Protein AF-0000000072409849 (afdb_homodimer)

Sequence (156 aa):
MNPKYQKVLSDIEKAEKKKSEIEGQLKELYDKKTELENLEIINTVRSMVMDKDQIMAFLSSMKGGTKPAENTEVIDNAMNPKYQKVLSDIEKAEKKKSEIEGQLKELYDKKTELENLEIINTVRSMVMDKDQIMAFLSSMKGGTKPAENTEVIDNA

Secondary structure (DSSP, 8-state):
--HHHHHHHHHHHHHHHHHHHHHHHHHHHHHHHHHHHHHHHHHHHHHHHHHHHHHHHHHHHHHTT-------------/--HHHHHHHHHHHHHHHHHHHHHHHHHHHHHHHHHHHHHHHHHHHHHHHHHHHHHHHHHHHHHTT-------------

Foldseek 3Di:
DPPVVVVVVVVVVVVVVVVVVVVVVVVVVVVVVVVVVVVVVVVVVVVVVVVVVVVVVVVVVVVVPDDPPCPVPVPPPD/DPPVVVVVVVVVVVVVVVVVVVVVVVVVVVVVVVVVVVVVVVVVVVVVVVVVVVVVVVVVVVVVPDDPPCPPPVPPPD

pLDDT: mean 86.53, std 19.84, range [29.09, 98.81]

Organism: NCBI:txid2714355

InterPro domains:
  IPR025464 Protein of unknown function DUF4315 [PF14193] (4-72)

Solvent-accessible surface area (backbone atoms only — not comparable to full-atom values): 8954 Å² total; per-residue (Å²): 129,61,66,70,54,54,50,42,54,51,50,44,52,54,44,52,51,52,42,51,52,42,52,53,52,47,51,53,40,51,51,50,47,50,51,50,52,52,50,53,51,52,54,51,51,52,49,51,53,53,49,48,50,52,53,54,53,52,53,55,58,55,56,76,69,62,76,76,78,76,76,71,75,71,80,75,82,119,129,61,64,70,56,53,50,41,52,51,49,41,52,54,44,52,51,50,41,51,51,42,52,52,51,45,51,53,40,52,52,50,47,51,51,50,53,53,50,52,50,52,53,51,52,53,50,50,53,54,48,48,51,51,53,53,52,51,52,54,59,56,58,74,69,62,74,76,80,74,76,71,74,70,78,70,87,117

Structure (mmCIF, N/CA/C/O backbone):
data_AF-0000000072409849-model_v1
#
loop_
_entity.id
_entity.type
_entity.pdbx_description
1 polymer 'DUF4315 family protein'
#
loop_
_atom_site.group_PDB
_atom_site.id
_atom_site.type_symbol
_atom_site.label_atom_id
_atom_site.label_alt_id
_atom_site.label_comp_id
_atom_site.label_asym_id
_atom_site.label_entity_id
_atom_site.label_seq_id
_atom_site.pdbx_PDB_ins_code
_atom_site.Cartn_x
_atom_site.Cartn_y
_atom_site.Cartn_z
_atom_site.occupancy
_atom_site.B_iso_or_equiv
_atom_site.auth_seq_id
_atom_site.auth_comp_id
_atom_site.auth_asym_id
_atom_site.auth_atom_id
_atom_site.pdbx_PDB_model_num
ATOM 1 N N . MET A 1 1 ? 10.211 -28.188 -7.469 1 73.75 1 MET A N 1
ATOM 2 C CA . MET A 1 1 ? 9.438 -26.969 -7.684 1 73.75 1 MET A CA 1
ATOM 3 C C . MET A 1 1 ? 10.055 -26.109 -8.789 1 73.75 1 MET A C 1
ATOM 5 O O . MET A 1 1 ? 11.273 -26.109 -8.969 1 73.75 1 MET A O 1
ATOM 9 N N . ASN A 1 2 ? 9.203 -25.609 -9.688 1 88.31 2 ASN A N 1
ATOM 10 C CA . ASN A 1 2 ? 9.641 -24.766 -10.805 1 88.31 2 ASN A CA 1
ATOM 11 C C . ASN A 1 2 ? 10.383 -23.531 -10.312 1 88.31 2 ASN A C 1
ATOM 13 O O . ASN A 1 2 ? 9.844 -22.75 -9.516 1 88.31 2 ASN A O 1
ATOM 17 N N . PRO A 1 3 ? 11.602 -23.516 -10.547 1 93.75 3 PRO A N 1
ATOM 18 C CA . PRO A 1 3 ? 12.438 -22.391 -10.094 1 93.75 3 PRO A CA 1
ATOM 19 C C . PRO A 1 3 ? 11.836 -21.031 -10.43 1 93.75 3 PRO A C 1
ATOM 21 O O . PRO A 1 3 ? 12 -20.078 -9.672 1 93.75 3 PRO A O 1
ATOM 24 N N . LYS A 1 4 ? 11.219 -20.922 -11.555 1 95.81 4 LYS A N 1
ATOM 25 C CA . LYS A 1 4 ? 10.562 -19.672 -11.93 1 95.81 4 LYS A CA 1
ATOM 26 C C . LYS A 1 4 ? 9.445 -19.328 -10.961 1 95.81 4 LYS A C 1
ATOM 28 O O . LYS A 1 4 ? 9.273 -18.156 -10.594 1 95.81 4 LYS A O 1
ATOM 33 N N . TYR A 1 5 ? 8.797 -20.312 -10.5 1 96.5 5 TYR A N 1
ATOM 34 C CA . TYR A 1 5 ? 7.711 -20.125 -9.547 1 96.5 5 TYR A CA 1
ATOM 35 C C . TYR A 1 5 ? 8.242 -19.641 -8.195 1 96.5 5 TYR A C 1
ATOM 37 O O . TYR A 1 5 ? 7.684 -18.719 -7.594 1 96.5 5 TYR A O 1
ATOM 45 N N . GLN A 1 6 ? 9.234 -20.219 -7.812 1 96.5 6 GLN A N 1
ATOM 46 C CA . GLN A 1 6 ? 9.852 -19.859 -6.539 1 96.5 6 GLN A CA 1
ATOM 47 C C . GLN A 1 6 ? 10.344 -18.406 -6.566 1 96.5 6 GLN A C 1
ATOM 49 O O . GLN A 1 6 ? 10.227 -17.688 -5.574 1 96.5 6 GLN A O 1
ATOM 54 N N . LYS A 1 7 ? 10.898 -18.016 -7.68 1 98 7 LYS A N 1
ATOM 55 C CA . LYS A 1 7 ? 11.359 -16.625 -7.828 1 98 7 LYS A CA 1
ATOM 56 C C . LYS A 1 7 ? 10.195 -15.648 -7.742 1 98 7 LYS A C 1
ATOM 58 O O . LYS A 1 7 ? 10.305 -14.609 -7.086 1 98 7 LYS A O 1
ATOM 63 N N . VAL A 1 8 ? 9.133 -15.984 -8.336 1 98.56 8 VAL A N 1
ATOM 64 C CA . VAL A 1 8 ? 7.957 -15.117 -8.32 1 98.56 8 VAL A CA 1
ATOM 65 C C . VAL A 1 8 ? 7.434 -14.977 -6.898 1 98.56 8 VAL A C 1
ATOM 67 O O . VAL A 1 8 ? 7.09 -13.875 -6.461 1 98.56 8 VAL A O 1
ATOM 70 N N . LEU A 1 9 ? 7.418 -16.094 -6.16 1 97.94 9 LEU A N 1
ATOM 71 C CA . LEU A 1 9 ? 6.977 -16.047 -4.77 1 97.94 9 LEU A CA 1
ATOM 72 C C . LEU A 1 9 ? 7.883 -15.148 -3.938 1 97.94 9 LEU A C 1
ATOM 74 O O . LEU A 1 9 ? 7.406 -14.375 -3.104 1 97.94 9 LEU A O 1
ATOM 78 N N . SER A 1 10 ? 9.133 -15.281 -4.184 1 98.25 10 SER A N 1
ATOM 79 C CA . SER A 1 10 ? 10.102 -14.445 -3.48 1 98.25 10 SER A CA 1
ATOM 80 C C . SER A 1 10 ? 9.914 -12.969 -3.822 1 98.25 10 SER A C 1
ATOM 82 O O . SER A 1 10 ? 9.984 -12.109 -2.941 1 98.25 10 SER A O 1
ATOM 84 N N . ASP A 1 11 ? 9.656 -12.734 -5.113 1 98.69 11 ASP A N 1
ATOM 85 C CA . ASP A 1 11 ? 9.453 -11.359 -5.559 1 98.69 11 ASP A CA 1
ATOM 86 C C . ASP A 1 11 ? 8.18 -10.773 -4.965 1 98.69 11 ASP A C 1
ATOM 88 O O . ASP A 1 11 ? 8.125 -9.586 -4.645 1 98.69 11 ASP A O 1
ATOM 92 N N . ILE A 1 12 ? 7.219 -11.523 -4.77 1 98.81 12 ILE A N 1
ATOM 93 C CA . ILE A 1 12 ? 5.977 -11.086 -4.137 1 98.81 12 ILE A CA 1
ATOM 94 C C . ILE A 1 12 ? 6.242 -10.703 -2.684 1 98.81 12 ILE A C 1
ATOM 96 O O . ILE A 1 12 ? 5.84 -9.633 -2.234 1 98.81 12 ILE A O 1
ATOM 100 N N . GLU A 1 13 ? 6.973 -11.547 -2.031 1 98.56 13 GLU A N 1
ATOM 101 C CA . GLU A 1 13 ? 7.309 -11.266 -0.638 1 98.56 13 GLU A CA 1
ATOM 102 C C . GLU A 1 13 ? 8.07 -9.953 -0.503 1 98.56 13 GLU A C 1
ATOM 104 O O . GLU A 1 13 ? 7.762 -9.141 0.374 1 98.56 13 GLU A O 1
ATOM 109 N N . LYS A 1 14 ? 9.07 -9.734 -1.367 1 98.56 14 LYS A N 1
ATOM 110 C CA . LYS A 1 14 ? 9.859 -8.508 -1.352 1 98.56 14 LYS A CA 1
ATOM 111 C C . LYS A 1 14 ? 8.984 -7.289 -1.62 1 98.56 14 LYS A C 1
ATOM 113 O O . LYS A 1 14 ? 9.117 -6.262 -0.953 1 98.56 14 LYS A O 1
ATOM 118 N N . ALA A 1 15 ? 8.109 -7.43 -2.541 1 98.56 15 ALA A N 1
ATOM 119 C CA . ALA A 1 15 ? 7.234 -6.316 -2.904 1 98.56 15 ALA A CA 1
ATOM 120 C C . ALA A 1 15 ? 6.254 -5.996 -1.78 1 98.56 15 ALA A C 1
ATOM 122 O O . ALA A 1 15 ? 5.969 -4.828 -1.511 1 98.56 15 ALA A O 1
ATOM 123 N N . GLU A 1 16 ? 5.742 -7.023 -1.129 1 98.62 16 GLU A N 1
ATOM 124 C CA . GLU A 1 16 ? 4.828 -6.82 -0.01 1 98.62 16 GLU A CA 1
ATOM 125 C C . GLU A 1 16 ? 5.523 -6.109 1.148 1 98.62 16 GLU A C 1
ATOM 127 O O . GLU A 1 16 ? 4.926 -5.254 1.807 1 98.62 16 GLU A O 1
ATOM 132 N N . LYS A 1 17 ? 6.73 -6.473 1.397 1 98.56 17 LYS A N 1
ATOM 133 C CA . LYS A 1 17 ? 7.504 -5.809 2.445 1 98.56 17 LYS A CA 1
ATOM 134 C C . LYS A 1 17 ? 7.738 -4.34 2.109 1 98.56 17 LYS A C 1
ATOM 136 O O . LYS A 1 17 ? 7.605 -3.471 2.975 1 98.56 17 LYS A O 1
ATOM 141 N N . LYS A 1 18 ? 8.109 -4.105 0.835 1 98.5 18 LYS A N 1
ATOM 142 C CA . LYS A 1 18 ? 8.305 -2.727 0.397 1 98.5 18 LYS A CA 1
ATOM 143 C C . LYS A 1 18 ? 7.023 -1.914 0.54 1 98.5 18 LYS A C 1
ATOM 145 O O . LYS A 1 18 ? 7.059 -0.759 0.97 1 98.5 18 LYS A O 1
ATOM 150 N N . LYS A 1 19 ? 5.977 -2.463 0.152 1 98.38 19 LYS A N 1
ATOM 151 C CA . LYS A 1 19 ? 4.676 -1.819 0.303 1 98.38 19 LYS A CA 1
ATOM 152 C C . LYS A 1 19 ? 4.406 -1.455 1.761 1 98.38 19 LYS A C 1
ATOM 154 O O . LYS A 1 19 ? 3.998 -0.332 2.061 1 98.38 19 LYS A O 1
ATOM 159 N N . SER A 1 20 ? 4.648 -2.404 2.652 1 98.44 20 SER A N 1
ATOM 160 C CA . SER A 1 20 ? 4.422 -2.189 4.078 1 98.44 20 SER A CA 1
ATOM 161 C 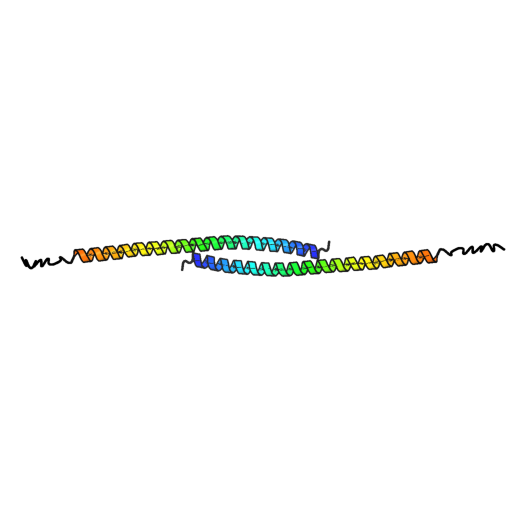C . SER A 1 20 ? 5.301 -1.062 4.613 1 98.44 20 SER A C 1
ATOM 163 O O . SER A 1 20 ? 4.848 -0.245 5.418 1 98.44 20 SER A O 1
ATOM 165 N N . GLU A 1 21 ? 6.5 -1.029 4.172 1 98.31 21 GLU A N 1
ATOM 166 C CA . GLU A 1 21 ? 7.426 0.021 4.586 1 98.31 21 GLU A CA 1
ATOM 167 C C . GLU A 1 21 ? 6.941 1.395 4.129 1 98.31 21 GLU A C 1
ATOM 169 O O . GLU A 1 21 ? 6.984 2.359 4.898 1 98.31 21 GLU A O 1
ATOM 174 N N . ILE A 1 22 ? 6.426 1.421 2.926 1 98.44 22 ILE A N 1
ATOM 175 C CA . ILE A 1 22 ? 5.945 2.682 2.367 1 98.44 22 ILE A CA 1
ATOM 176 C C . ILE A 1 22 ? 4.68 3.119 3.102 1 98.44 22 ILE A C 1
ATOM 178 O O . ILE A 1 22 ? 4.5 4.305 3.381 1 98.44 22 ILE A O 1
ATOM 182 N N . GLU A 1 23 ? 3.834 2.178 3.453 1 98 23 GLU A N 1
ATOM 183 C CA . GLU A 1 23 ? 2.633 2.467 4.23 1 98 23 GLU A CA 1
ATOM 184 C C . GLU A 1 23 ? 2.986 3.045 5.598 1 98 23 GLU A C 1
ATOM 186 O O . GLU A 1 23 ? 2.326 3.973 6.074 1 98 23 GLU A O 1
ATOM 191 N N . GLY A 1 24 ? 4.031 2.537 6.234 1 98.5 24 GLY A N 1
ATOM 192 C CA . GLY A 1 24 ? 4.512 3.1 7.484 1 98.5 24 GLY A CA 1
ATOM 193 C C . GLY A 1 24 ? 5.051 4.508 7.336 1 98.5 24 GLY A C 1
ATOM 194 O O . GLY A 1 24 ? 4.773 5.379 8.164 1 98.5 24 GLY A O 1
ATOM 195 N N . GLN A 1 25 ? 5.805 4.746 6.273 1 98.62 25 GLN A N 1
ATOM 196 C CA . GLN A 1 25 ? 6.32 6.078 5.98 1 98.62 25 GLN A CA 1
ATOM 197 C C . GLN A 1 25 ? 5.184 7.07 5.754 1 98.62 25 GLN A C 1
ATOM 199 O O . GLN A 1 25 ? 5.234 8.203 6.242 1 98.62 25 GLN A O 1
ATOM 204 N N . LEU A 1 26 ? 4.152 6.633 5.035 1 98.69 26 LEU A N 1
ATOM 205 C CA . LEU A 1 26 ? 2.994 7.473 4.754 1 98.69 26 LEU A CA 1
ATOM 206 C C . LEU A 1 26 ? 2.275 7.859 6.043 1 98.69 26 LEU A C 1
ATOM 208 O O . LEU A 1 26 ? 1.877 9.016 6.211 1 98.69 26 LEU A O 1
ATOM 212 N N . LYS A 1 27 ? 2.152 6.938 6.93 1 98.81 27 LYS A N 1
ATOM 213 C CA . LYS A 1 27 ? 1.515 7.227 8.211 1 98.81 27 LYS A CA 1
ATOM 214 C C . LYS A 1 27 ? 2.283 8.297 8.977 1 98.81 27 LYS A C 1
ATOM 216 O O . LYS A 1 27 ? 1.686 9.242 9.492 1 98.81 27 LYS A O 1
ATOM 221 N N . GLU A 1 28 ? 3.562 8.141 9.047 1 98.81 28 GLU A N 1
ATOM 222 C CA . GLU A 1 28 ? 4.406 9.117 9.742 1 98.81 28 GLU A CA 1
ATOM 223 C C . GLU A 1 28 ? 4.293 10.5 9.102 1 98.81 28 GLU A C 1
ATOM 225 O O . GLU A 1 28 ? 4.223 11.508 9.805 1 98.81 28 GLU A O 1
ATOM 230 N N . LEU A 1 29 ? 4.25 10.484 7.832 1 98.75 29 LEU A N 1
ATOM 231 C CA 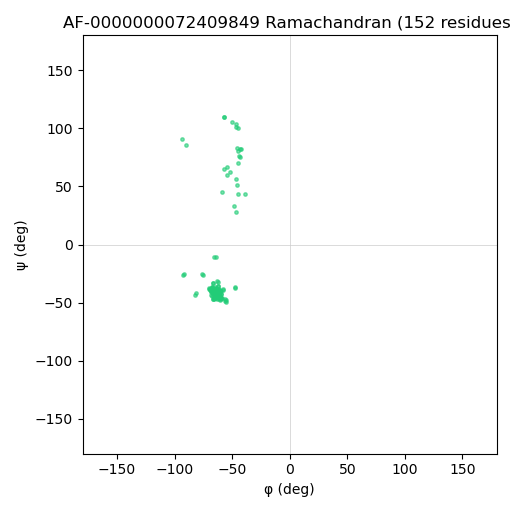. LEU A 1 29 ? 4.172 11.75 7.102 1 98.75 29 LEU A CA 1
ATOM 232 C C . LEU A 1 29 ? 2.83 12.43 7.344 1 98.75 29 LEU A C 1
ATOM 234 O O . LEU A 1 29 ? 2.775 13.648 7.527 1 98.75 29 LEU A O 1
ATOM 238 N N . TYR A 1 30 ? 1.786 11.742 7.402 1 98.75 30 TYR A N 1
ATOM 239 C CA . TYR A 1 30 ? 0.471 12.305 7.68 1 98.75 30 TYR A CA 1
ATOM 240 C C . TYR A 1 30 ? 0.399 12.844 9.102 1 98.75 30 TYR A C 1
ATOM 242 O O . TYR A 1 30 ? -0.224 13.883 9.352 1 98.75 30 TYR A O 1
ATOM 250 N N . ASP A 1 31 ? 1.039 12.117 10.039 1 98.69 31 ASP A N 1
ATOM 251 C CA . ASP A 1 31 ? 1.123 12.625 11.406 1 98.69 31 ASP A CA 1
ATOM 252 C C . ASP A 1 31 ? 1.85 13.961 11.453 1 98.69 31 ASP A C 1
ATOM 254 O O . ASP A 1 31 ? 1.389 14.898 12.109 1 98.69 31 ASP A O 1
ATOM 258 N N . LYS A 1 32 ? 2.959 14.031 10.758 1 98.56 32 LYS A N 1
ATOM 259 C CA . LYS A 1 32 ? 3.738 15.266 10.703 1 98.56 32 LYS A CA 1
ATOM 260 C C . LYS A 1 32 ? 2.941 16.391 10.039 1 98.56 32 LYS A C 1
ATOM 262 O O . LYS A 1 32 ? 2.963 17.531 10.508 1 98.56 32 LYS A O 1
ATOM 267 N N . LYS A 1 33 ? 2.246 16.047 8.992 1 98.62 33 LYS A N 1
ATOM 268 C CA . LYS A 1 33 ? 1.367 17.016 8.32 1 98.62 33 LYS A CA 1
ATOM 269 C C . LYS A 1 33 ? 0.358 17.609 9.305 1 98.62 33 LYS A C 1
ATOM 271 O O . LYS A 1 33 ? 0.197 18.828 9.367 1 98.62 33 LYS A O 1
ATOM 276 N N . THR A 1 34 ? -0.291 16.75 10.055 1 98.75 34 THR A N 1
ATOM 277 C CA . THR A 1 34 ? -1.309 17.172 11.008 1 98.75 34 THR A CA 1
ATOM 278 C C . THR A 1 34 ? -0.697 18.047 12.102 1 98.75 34 THR A C 1
ATOM 280 O O . THR A 1 34 ? -1.271 19.062 12.477 1 98.75 34 THR A O 1
ATOM 283 N N . GLU A 1 35 ? 0.427 17.656 12.57 1 98.38 35 GLU A N 1
ATOM 284 C CA . GLU A 1 35 ? 1.118 18.422 13.602 1 98.38 35 GLU A CA 1
ATOM 285 C C . GLU A 1 35 ? 1.444 19.828 13.117 1 98.38 35 GLU A C 1
ATOM 287 O O . GLU A 1 35 ? 1.221 20.797 13.828 1 98.38 35 GLU A O 1
ATOM 292 N N . LEU A 1 36 ? 1.948 19.891 11.945 1 98.19 36 LEU A N 1
ATOM 293 C CA . LEU A 1 36 ? 2.314 21.172 11.375 1 98.19 36 LEU A CA 1
ATOM 294 C C . LEU A 1 36 ? 1.078 22.031 11.133 1 98.19 36 LEU A C 1
ATOM 296 O O . LEU A 1 36 ? 1.108 23.25 11.344 1 98.19 36 LEU A O 1
ATOM 300 N N . GLU A 1 37 ? 0.008 21.406 10.68 1 98.06 37 GLU A N 1
ATOM 301 C CA . GLU A 1 37 ? -1.251 22.125 10.5 1 98.06 37 GLU A CA 1
ATOM 302 C C . GLU A 1 37 ? -1.765 22.672 11.82 1 98.06 37 GLU A C 1
ATOM 304 O O . GLU A 1 37 ? -2.178 23.844 11.891 1 98.06 37 GLU A O 1
ATOM 309 N N . ASN A 1 38 ? -1.638 21.938 12.898 1 98.06 38 ASN A N 1
ATOM 310 C CA . ASN A 1 38 ? -2.082 22.375 14.219 1 98.06 38 ASN A CA 1
ATOM 311 C C . ASN A 1 38 ? -1.214 23.516 14.75 1 98.06 38 ASN A C 1
ATOM 313 O O . ASN A 1 38 ? -1.724 24.453 15.359 1 98.06 38 ASN A O 1
ATOM 317 N N . LEU A 1 39 ? 0.017 23.391 14.469 1 97.88 39 LEU A N 1
ATOM 318 C CA . LEU A 1 39 ? 0.942 24.438 14.891 1 97.88 39 LEU A CA 1
ATOM 319 C C . LEU A 1 39 ? 0.649 25.75 14.172 1 97.88 39 LEU A C 1
ATOM 321 O O . LEU A 1 39 ? 0.698 26.828 14.773 1 97.88 39 LEU A O 1
ATOM 325 N N . GLU A 1 40 ? 0.358 25.672 12.906 1 96.44 40 GLU A N 1
ATOM 326 C CA . GLU A 1 40 ? 0.013 26.859 12.141 1 96.44 40 GLU A CA 1
ATOM 327 C C . GLU A 1 40 ? -1.26 27.516 12.672 1 96.44 40 GLU A C 1
ATOM 329 O O . GLU A 1 40 ? -1.342 28.734 12.766 1 96.44 40 GLU A O 1
ATOM 334 N N . ILE A 1 41 ? -2.186 26.688 12.984 1 98.19 41 ILE A N 1
ATOM 335 C CA . ILE A 1 41 ? -3.438 27.188 13.539 1 98.19 41 ILE A CA 1
ATOM 336 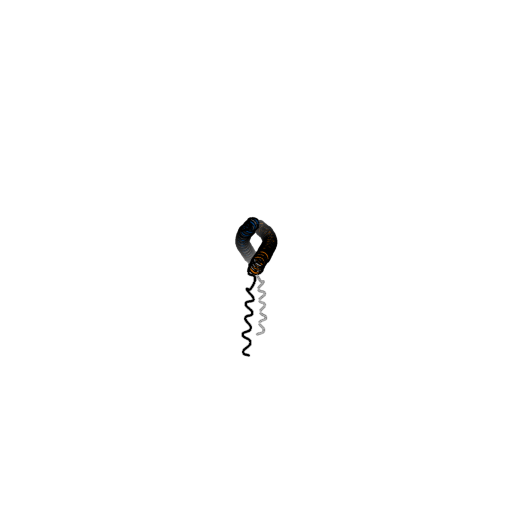C C . ILE A 1 41 ? -3.168 27.875 14.875 1 98.19 41 ILE A C 1
ATOM 338 O O . ILE A 1 41 ? -3.652 28.984 15.125 1 98.19 41 ILE A O 1
ATOM 342 N N . ILE A 1 42 ? -2.398 27.312 15.711 1 97.81 42 ILE A N 1
ATOM 343 C CA . ILE A 1 42 ? -2.072 27.844 17.016 1 97.81 42 ILE A CA 1
ATOM 344 C C . ILE A 1 42 ? -1.374 29.203 16.875 1 97.81 42 ILE A C 1
ATOM 346 O O . ILE A 1 42 ? -1.744 30.172 17.531 1 97.81 42 ILE A O 1
ATOM 350 N N . ASN A 1 43 ? -0.466 29.297 15.992 1 96.88 43 ASN A N 1
ATOM 351 C CA . ASN A 1 43 ? 0.276 30.531 15.758 1 96.88 43 ASN A CA 1
ATOM 352 C C . ASN A 1 43 ? -0.625 31.625 15.211 1 96.88 43 ASN A C 1
ATOM 354 O O . ASN A 1 43 ? -0.493 32.781 15.594 1 96.88 43 ASN A O 1
ATOM 358 N N . THR A 1 44 ? -1.539 31.188 14.344 1 96.69 44 THR A N 1
ATOM 359 C CA . THR A 1 44 ? -2.477 32.156 13.766 1 96.69 44 THR A CA 1
ATOM 360 C C . THR A 1 44 ? -3.398 32.719 14.836 1 96.69 44 THR A C 1
ATOM 362 O O . THR A 1 44 ? -3.574 33.938 14.93 1 96.69 44 THR A O 1
ATOM 365 N N . VAL A 1 45 ? -3.873 31.844 15.602 1 97.81 45 VAL A N 1
ATOM 366 C CA . VAL A 1 45 ? -4.781 32.25 16.656 1 97.81 45 VAL A CA 1
ATOM 367 C C . VAL A 1 45 ? -4.043 33.156 17.656 1 97.81 45 VAL A C 1
ATOM 369 O O . VAL A 1 45 ? -4.559 34.188 18.062 1 97.81 45 VAL A O 1
ATOM 372 N N . ARG A 1 46 ? -2.906 32.844 18.047 1 97.69 46 ARG A N 1
ATOM 373 C CA . ARG A 1 46 ? -2.094 33.656 18.953 1 97.69 46 ARG A CA 1
ATOM 374 C C . ARG A 1 46 ? -1.848 35.062 18.391 1 97.69 46 ARG A C 1
ATOM 376 O O . ARG A 1 46 ? -1.938 36.031 19.109 1 97.69 46 ARG A O 1
ATOM 383 N N . SER A 1 47 ? -1.635 35.094 17.141 1 96.5 47 SER A N 1
ATOM 384 C CA . SER A 1 47 ? -1.403 36.375 16.469 1 96.5 47 SER A CA 1
ATOM 385 C C . SER A 1 47 ? -2.664 37.25 16.469 1 96.5 47 SER A C 1
ATOM 387 O O . SER A 1 47 ? -2.594 38.438 16.656 1 96.5 47 SER A O 1
ATOM 389 N N . MET A 1 48 ? -3.723 36.625 16.328 1 95.56 48 MET A N 1
ATOM 390 C CA . MET A 1 48 ? -5 37.344 16.312 1 95.56 48 MET A CA 1
ATOM 391 C C . MET A 1 48 ? -5.316 37.906 17.703 1 95.56 48 MET A C 1
ATOM 393 O O . MET A 1 48 ? -5.797 39.031 17.812 1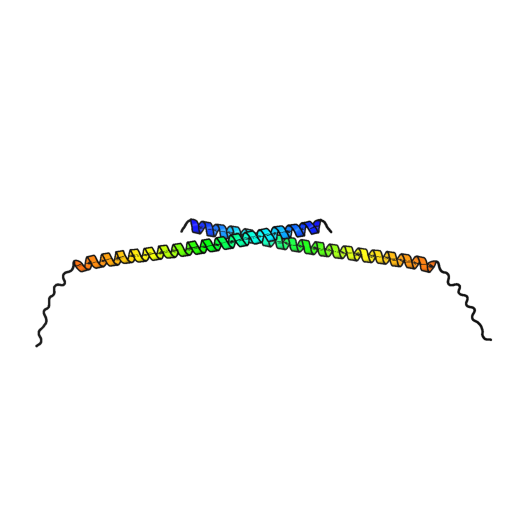 95.56 48 MET A O 1
ATOM 397 N N . VAL A 1 49 ? -5.027 37.156 18.656 1 95.75 49 VAL A N 1
ATOM 398 C CA . VAL A 1 49 ? -5.258 37.594 20.031 1 95.75 49 VAL A CA 1
ATOM 399 C C . VAL A 1 49 ? -4.336 38.781 20.375 1 95.75 49 VAL A C 1
ATOM 401 O O . VAL A 1 49 ? -4.77 39.75 20.969 1 95.75 49 VAL A O 1
ATOM 404 N N . MET A 1 50 ? -3.119 38.719 19.969 1 94.06 50 MET A N 1
ATOM 405 C CA . MET A 1 50 ? -2.176 39.812 20.203 1 94.06 50 MET A CA 1
ATOM 406 C C . MET A 1 50 ? -2.629 41.094 19.484 1 94.06 50 MET A C 1
ATOM 408 O O . MET A 1 50 ? -2.537 42.188 20.047 1 94.06 50 MET A O 1
ATOM 412 N N . ASP A 1 51 ? -3.107 40.844 18.297 1 94.06 51 ASP A N 1
ATOM 413 C CA . ASP A 1 51 ? -3.594 41.969 17.516 1 94.06 51 ASP A CA 1
ATOM 414 C C . ASP A 1 51 ? -4.82 42.625 18.172 1 94.06 51 ASP A C 1
ATOM 416 O O . ASP A 1 51 ? -4.953 43.844 18.203 1 94.06 51 ASP A O 1
ATOM 420 N N . LYS A 1 52 ? -5.617 41.844 18.641 1 95.12 52 LYS A N 1
ATOM 421 C CA . LYS A 1 52 ? -6.797 42.312 19.359 1 95.12 52 LYS A CA 1
ATOM 422 C C . LYS A 1 52 ? -6.398 43.156 20.562 1 95.12 52 LYS A C 1
ATOM 424 O O . LYS A 1 52 ? -6.973 44.219 20.812 1 95.12 52 LYS A O 1
ATOM 429 N N . ASP A 1 53 ? -5.477 42.75 21.234 1 90.19 53 ASP A N 1
ATOM 430 C CA . ASP A 1 53 ? -4.984 43.469 22.406 1 90.19 53 ASP A CA 1
ATOM 431 C C . ASP A 1 53 ? -4.441 44.844 22.016 1 90.19 53 ASP A C 1
ATOM 433 O O . ASP A 1 53 ? -4.645 45.812 22.75 1 90.19 53 ASP A O 1
ATOM 437 N N . GLN A 1 54 ? -3.766 44.812 20.844 1 92 54 GLN A N 1
ATOM 438 C CA . GLN A 1 54 ? -3.23 46.094 20.328 1 92 54 GLN A CA 1
ATOM 439 C C . GLN A 1 54 ? -4.352 47.031 19.938 1 92 54 GLN A C 1
ATOM 441 O O . GLN A 1 54 ? -4.273 48.25 20.219 1 92 54 GLN A O 1
ATOM 446 N N . ILE A 1 55 ? -5.391 46.531 19.359 1 92.12 55 ILE A N 1
ATOM 447 C CA . ILE A 1 55 ? -6.551 47.344 18.969 1 92.12 55 ILE A CA 1
ATOM 448 C C . ILE A 1 55 ? -7.25 47.875 20.219 1 92.12 55 ILE A C 1
ATOM 450 O O . ILE A 1 55 ? -7.555 49.062 20.312 1 92.12 55 ILE A O 1
ATOM 454 N N . MET A 1 56 ? -7.434 47.094 21.25 1 92.94 56 MET A N 1
ATOM 455 C CA . MET A 1 56 ? -8.078 47.469 22.5 1 92.94 56 MET A CA 1
ATOM 456 C C . MET A 1 56 ? -7.246 48.531 23.234 1 92.94 56 MET A C 1
ATOM 458 O O . MET A 1 56 ? -7.797 49.469 23.797 1 92.94 56 MET A O 1
ATOM 462 N N . ALA A 1 57 ? -5.922 48.375 23.172 1 88.38 57 ALA A N 1
ATOM 463 C CA . ALA A 1 57 ? -5.023 49.344 23.812 1 88.38 57 ALA A CA 1
ATOM 464 C C . ALA A 1 57 ? -5.086 50.688 23.125 1 88.38 57 ALA A C 1
ATOM 466 O O . ALA A 1 57 ? -5.105 51.75 23.781 1 88.38 57 ALA A O 1
ATOM 467 N N . PHE A 1 58 ? -5.207 50.625 21.812 1 91.62 58 PHE A N 1
ATOM 468 C CA . PHE A 1 58 ? -5.309 51.844 21.016 1 91.62 58 PHE A CA 1
ATOM 469 C C . PHE A 1 58 ? -6.609 52.562 21.312 1 91.62 58 PHE A C 1
ATOM 471 O O . PHE A 1 58 ? -6.605 53.781 21.578 1 91.62 58 PHE A O 1
ATOM 478 N N . LEU A 1 59 ? -7.688 52 21.359 1 90.12 59 LEU A N 1
ATOM 479 C CA . LEU A 1 59 ? -8.992 52.594 21.641 1 90.12 59 LEU A CA 1
ATOM 480 C C . LEU A 1 59 ? -9.039 53.156 23.062 1 90.12 59 LEU A C 1
ATOM 482 O O . LEU A 1 59 ? -9.586 54.25 23.281 1 90.12 59 LEU A O 1
ATOM 486 N N . SER A 1 60 ? -8.484 52.469 24.016 1 91.69 60 SER A N 1
ATOM 487 C CA . SER A 1 60 ? -8.43 52.938 25.391 1 91.69 60 SER A CA 1
ATOM 488 C C . SER A 1 60 ? -7.617 54.25 25.5 1 91.69 60 SER A C 1
ATOM 490 O O . SER A 1 60 ? -7.973 55.125 26.266 1 91.69 60 SER A O 1
ATOM 492 N N . SER A 1 61 ? -6.652 54.406 24.688 1 90.12 61 SER A N 1
ATOM 493 C CA . SER A 1 61 ? -5.809 55.594 24.688 1 90.12 61 SER A CA 1
ATOM 494 C C . SER A 1 61 ? -6.52 56.781 24.047 1 90.12 61 SER A C 1
ATOM 496 O O . SER A 1 61 ? -6.305 57.938 24.453 1 90.12 61 SER A O 1
ATOM 498 N N . MET A 1 62 ? -7.441 56.594 23.203 1 85 62 MET A N 1
ATOM 499 C CA . MET A 1 62 ? -8.203 57.656 22.531 1 85 62 MET A CA 1
ATOM 500 C C . MET A 1 62 ? -9.344 58.156 23.422 1 85 62 MET A C 1
ATOM 502 O O . MET A 1 62 ? -9.625 59.344 23.469 1 85 62 MET A O 1
ATOM 506 N N . LYS A 1 63 ? -10.062 57.312 24.062 1 82.44 63 LYS A N 1
ATOM 507 C CA . LYS A 1 63 ? -11.148 57.688 24.969 1 82.44 63 LYS A CA 1
ATOM 508 C C . LYS A 1 63 ? -10.625 58.469 26.156 1 82.44 63 LYS A C 1
ATOM 510 O O . LYS A 1 63 ? -11.32 59.375 26.656 1 82.44 63 LYS A O 1
ATOM 515 N N . GLY A 1 64 ? -9.523 58.188 26.688 1 68.88 64 GLY A N 1
ATOM 516 C CA . GLY A 1 64 ? -8.922 58.938 27.766 1 68.88 64 GLY A CA 1
ATOM 517 C C . GLY A 1 64 ? -8.555 60.375 27.344 1 68.88 64 GLY A C 1
ATOM 518 O O . GLY A 1 64 ? -8.367 61.219 28.203 1 68.88 64 GLY A O 1
ATOM 519 N N . GLY A 1 65 ? -8.547 60.875 26.125 1 62.72 65 GLY A N 1
ATOM 520 C CA . GLY A 1 65 ? -8.289 62.219 25.656 1 62.72 65 GLY A CA 1
ATOM 521 C C . GLY A 1 65 ? -9.547 63.031 25.516 1 62.72 65 GLY A C 1
ATOM 522 O O . GLY A 1 65 ? -9.477 64.25 25.328 1 62.72 65 GLY A O 1
ATOM 523 N N . THR A 1 66 ? -10.836 62.625 25.297 1 57.53 66 THR A N 1
ATOM 524 C CA . THR A 1 66 ? -12.047 63.438 25.141 1 57.53 66 THR A CA 1
ATOM 525 C C . THR A 1 66 ? -12.758 63.594 26.484 1 57.53 66 THR A C 1
ATOM 527 O O . THR A 1 66 ? -13.203 62.625 27.078 1 57.53 66 THR A O 1
ATOM 530 N N . LYS A 1 67 ? -12.492 64.688 27.391 1 55.38 67 LYS A N 1
ATOM 531 C CA . LYS A 1 67 ? -13.312 65.188 28.484 1 55.38 67 LYS A CA 1
ATOM 532 C C . LYS A 1 67 ? -14.773 65.312 28.062 1 55.38 67 LYS A C 1
ATOM 534 O O . LYS A 1 67 ? -15.078 66.062 27.109 1 55.38 67 LYS A O 1
ATOM 539 N N . PRO A 1 68 ? -15.68 64.5 28.328 1 54.31 68 PRO A N 1
ATOM 540 C CA . PRO A 1 68 ? -17.062 64.875 28.078 1 54.31 68 PRO A CA 1
ATOM 541 C C . PRO A 1 68 ? -17.406 66.25 28.672 1 54.31 68 PRO A C 1
ATOM 543 O O . PRO A 1 68 ? -17.016 66.562 29.812 1 54.31 68 PRO A O 1
ATOM 546 N N . ALA A 1 69 ? -17.547 67.312 27.953 1 50.28 69 ALA A N 1
ATOM 547 C CA . ALA A 1 69 ? -18.234 68.5 28.453 1 50.28 69 ALA A CA 1
ATOM 548 C C . ALA A 1 69 ? -19.531 68.125 29.156 1 50.28 69 ALA A C 1
ATOM 550 O O . ALA A 1 69 ? -20.406 67.5 28.562 1 50.28 69 ALA A O 1
ATOM 551 N N . GLU A 1 70 ? -19.547 67.688 30.391 1 46.69 70 GLU A N 1
ATOM 552 C CA . GLU A 1 70 ? -20.719 67.562 31.25 1 46.69 70 GLU A CA 1
ATOM 553 C C . GLU A 1 70 ? -21.672 68.75 31.031 1 46.69 70 GLU A C 1
ATOM 555 O O . GLU A 1 70 ? -21.422 69.875 31.531 1 46.69 70 GLU A O 1
ATOM 560 N N . ASN A 1 71 ? -22 69.25 29.922 1 43.69 71 ASN A N 1
ATOM 561 C CA . ASN A 1 71 ? -23.141 70.188 29.938 1 43.69 71 ASN A CA 1
ATOM 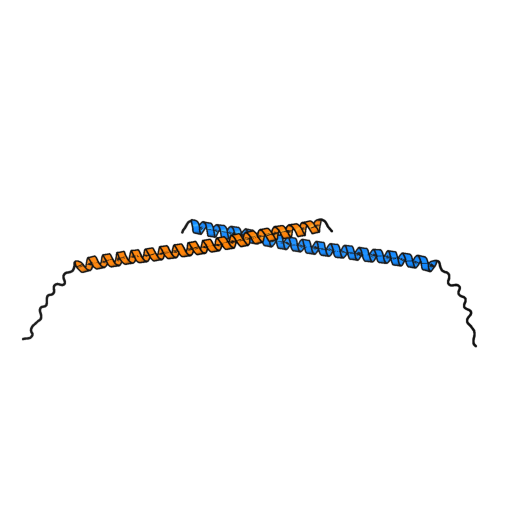562 C C . ASN A 1 71 ? -24.359 69.562 30.562 1 43.69 71 ASN A C 1
ATOM 564 O O . ASN A 1 71 ? -25.016 68.688 29.938 1 43.69 71 ASN A O 1
ATOM 568 N N . THR A 1 72 ? -24.328 69.125 31.828 1 41.81 72 THR A N 1
ATOM 569 C CA . THR A 1 72 ? -25.438 68.75 32.688 1 41.81 72 THR A CA 1
ATOM 570 C C . THR A 1 72 ? -26.547 69.75 32.656 1 41.81 72 THR A C 1
ATOM 572 O O . THR A 1 72 ? -26.5 70.75 33.375 1 41.81 72 THR A O 1
ATOM 575 N N . GLU A 1 73 ? -26.828 70.5 31.688 1 43.5 73 GLU A N 1
ATOM 576 C CA . GLU A 1 73 ? -28.047 71.312 31.891 1 43.5 73 GLU A CA 1
ATOM 577 C C . GLU A 1 73 ? -29.234 70.375 32.188 1 43.5 73 GLU A C 1
ATOM 579 O O . GLU A 1 73 ? -2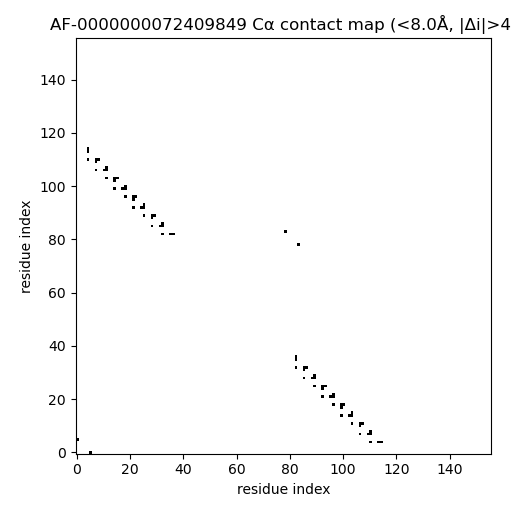9.672 69.625 31.344 1 43.5 73 GLU A O 1
ATOM 584 N N . VAL A 1 74 ? -29.172 69.688 33.281 1 42.91 74 VAL A N 1
ATOM 585 C CA . VAL A 1 74 ? -30.328 69.062 33.906 1 42.91 74 VAL A CA 1
ATOM 586 C C . VAL A 1 74 ? -31.531 70 33.875 1 42.91 74 VAL A C 1
ATOM 588 O O . VAL A 1 74 ? -31.453 71.125 34.375 1 42.91 74 VAL A O 1
ATOM 591 N N . ILE A 1 75 ? -32.281 70.125 32.844 1 41.69 75 ILE A N 1
ATOM 592 C CA . ILE A 1 75 ? -33.594 70.75 32.844 1 41.69 75 ILE A CA 1
ATOM 593 C C . ILE A 1 75 ? -34.406 70.25 34.031 1 41.69 75 ILE A C 1
ATOM 595 O O . ILE A 1 75 ? -34.656 69.062 34.156 1 41.69 75 ILE A O 1
ATOM 599 N N . ASP A 1 76 ? -34.25 70.812 35.25 1 39.97 76 ASP A N 1
ATOM 600 C CA . ASP A 1 76 ? -35.031 70.75 36.469 1 39.97 76 ASP A CA 1
ATOM 601 C C . ASP A 1 76 ? -36.531 70.938 36.188 1 39.97 76 ASP A C 1
ATOM 603 O O . ASP A 1 76 ? -36.938 72.062 35.781 1 39.97 76 ASP A O 1
ATOM 607 N N . ASN A 1 77 ? -37.156 70.25 35.312 1 40.78 77 ASN A N 1
ATOM 608 C CA . ASN A 1 77 ? -38.625 70.312 35.25 1 40.78 77 ASN A CA 1
ATOM 609 C C . ASN A 1 77 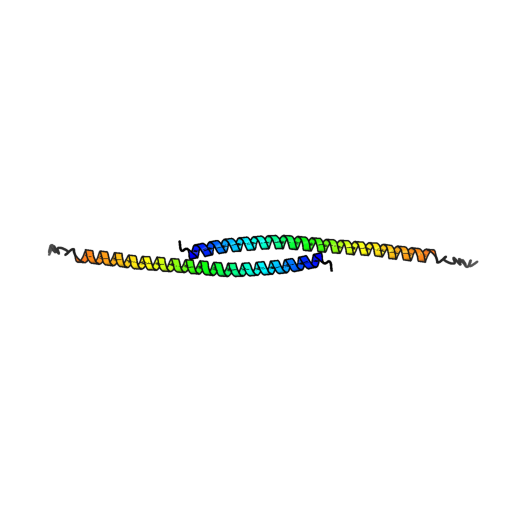? -39.219 69.875 36.594 1 40.78 77 ASN A C 1
ATOM 611 O O . ASN A 1 77 ? -40.344 69.375 36.625 1 40.78 77 ASN A O 1
ATOM 615 N N . ALA A 1 78 ? -38.656 70.375 37.719 1 30.19 78 ALA A N 1
ATOM 616 C CA . ALA A 1 78 ? -39.562 70.25 38.875 1 30.19 78 ALA A CA 1
ATOM 617 C C . ALA A 1 78 ? -40.656 71.312 38.844 1 30.19 78 ALA A C 1
ATOM 619 O O . ALA A 1 78 ? -40.438 72.438 38.312 1 30.19 78 ALA A O 1
ATOM 620 N N . MET B 1 1 ? 3.568 30.078 3.1 1 72.94 1 MET B N 1
ATOM 621 C CA . MET B 1 1 ? 3.365 28.703 3.562 1 72.94 1 MET B CA 1
ATOM 622 C C . MET B 1 1 ? 4.637 28.156 4.195 1 72.94 1 MET B C 1
ATOM 624 O O . MET B 1 1 ? 5.742 28.516 3.795 1 72.94 1 MET B O 1
ATOM 628 N N . ASN B 1 2 ? 4.473 27.5 5.34 1 87.94 2 ASN B N 1
ATOM 629 C CA . ASN B 1 2 ? 5.594 26.906 6.059 1 87.94 2 ASN B CA 1
ATOM 630 C C . ASN B 1 2 ? 6.352 25.906 5.191 1 87.94 2 ASN B C 1
ATOM 632 O O . ASN B 1 2 ? 5.762 24.953 4.672 1 87.94 2 ASN B O 1
ATOM 636 N N . PRO B 1 3 ? 7.496 26.266 4.836 1 93.5 3 PRO B N 1
ATOM 637 C CA . PRO B 1 3 ? 8.312 25.406 3.969 1 93.5 3 PRO B CA 1
ATOM 638 C C . PRO B 1 3 ? 8.359 23.953 4.441 1 93.5 3 PRO B C 1
ATOM 640 O O . PRO B 1 3 ? 8.43 23.047 3.619 1 93.5 3 PRO B O 1
ATOM 643 N N . LYS B 1 4 ? 8.391 23.75 5.703 1 95.69 4 LYS B N 1
ATOM 644 C CA . LYS B 1 4 ? 8.383 22.406 6.242 1 95.69 4 LYS B CA 1
ATOM 645 C C . LYS B 1 4 ? 7.098 21.672 5.867 1 95.69 4 LYS B C 1
ATOM 647 O O . LYS B 1 4 ? 7.133 20.484 5.543 1 95.69 4 LYS B O 1
ATOM 652 N N . TYR B 1 5 ? 6.043 22.375 5.836 1 96.38 5 TYR B N 1
ATOM 653 C CA . TYR B 1 5 ? 4.75 21.812 5.477 1 96.38 5 TYR B CA 1
ATOM 654 C C . TYR B 1 5 ? 4.719 21.406 4.004 1 96.38 5 TYR B C 1
ATOM 656 O O . TYR B 1 5 ? 4.246 20.328 3.656 1 96.38 5 TYR B O 1
ATOM 664 N N . GLN B 1 6 ? 5.207 22.219 3.25 1 96.31 6 GLN B N 1
ATOM 665 C CA . GLN B 1 6 ? 5.242 21.953 1.816 1 96.31 6 GLN B CA 1
ATOM 666 C C . GLN B 1 6 ? 6.098 20.734 1.508 1 96.31 6 GLN B C 1
ATOM 668 O O . GLN B 1 6 ? 5.754 19.938 0.63 1 96.31 6 GLN B O 1
ATOM 673 N N . LYS B 1 7 ? 7.191 20.594 2.205 1 97.88 7 LYS B N 1
ATOM 674 C CA . LYS B 1 7 ? 8.055 19.422 2.023 1 97.88 7 LYS B CA 1
ATOM 675 C C . LYS B 1 7 ? 7.328 18.141 2.408 1 97.88 7 LYS B C 1
ATOM 677 O O . LYS B 1 7 ? 7.422 17.125 1.704 1 97.88 7 LYS B O 1
ATOM 682 N N . VAL B 1 8 ? 6.609 18.188 3.457 1 98.5 8 VAL B N 1
ATOM 683 C CA . VAL B 1 8 ? 5.875 17.016 3.924 1 98.5 8 VAL B CA 1
ATOM 684 C C . VAL B 1 8 ? 4.82 16.625 2.889 1 98.5 8 VAL B C 1
ATOM 686 O O . VAL B 1 8 ? 4.66 15.445 2.5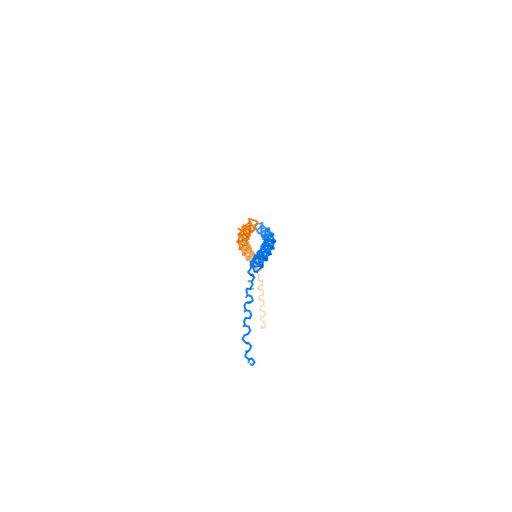8 1 98.5 8 VAL B O 1
ATOM 689 N N . LEU B 1 9 ? 4.141 17.625 2.316 1 97.88 9 LEU B N 1
ATOM 690 C CA . LEU B 1 9 ? 3.146 17.344 1.285 1 97.88 9 LEU B CA 1
ATOM 691 C C . LEU B 1 9 ? 3.789 16.703 0.066 1 97.88 9 LEU B C 1
ATOM 693 O O . LEU B 1 9 ? 3.232 15.758 -0.506 1 97.88 9 LEU B O 1
ATOM 697 N N . SER B 1 10 ? 4.906 17.219 -0.28 1 98.19 10 SER B N 1
ATOM 698 C CA . SER B 1 10 ? 5.641 16.656 -1.408 1 98.19 10 SER B CA 1
ATOM 699 C C . SER B 1 10 ? 6.07 15.219 -1.126 1 98.19 10 SER B C 1
ATOM 701 O O . SER B 1 10 ? 5.977 14.352 -2 1 98.19 10 SER B O 1
ATOM 703 N N . ASP B 1 11 ? 6.523 15.008 0.116 1 98.69 11 ASP B N 1
ATOM 704 C CA . ASP B 1 11 ? 6.969 13.672 0.498 1 98.69 11 ASP B CA 1
ATOM 705 C C . ASP B 1 11 ? 5.797 12.695 0.521 1 98.69 11 ASP B C 1
ATOM 707 O O . ASP B 1 11 ? 5.953 11.523 0.173 1 98.69 11 ASP B O 1
ATOM 711 N N . ILE B 1 12 ? 4.688 13.109 0.843 1 98.81 12 ILE B N 1
ATOM 712 C CA . ILE B 1 12 ? 3.486 12.289 0.823 1 98.81 12 ILE B CA 1
ATOM 713 C C . ILE B 1 12 ? 3.156 11.891 -0.615 1 98.81 12 ILE B C 1
ATOM 715 O O . ILE B 1 12 ? 2.928 10.719 -0.905 1 98.81 12 ILE B O 1
ATOM 719 N N . GLU B 1 13 ? 3.209 12.859 -1.468 1 98.56 13 GLU B N 1
ATOM 720 C CA . GLU B 1 13 ? 2.932 12.594 -2.875 1 98.56 13 GLU B CA 1
ATOM 721 C C . GLU B 1 13 ? 3.896 11.555 -3.439 1 98.56 13 GLU B C 1
ATOM 723 O O . GLU B 1 13 ? 3.479 10.625 -4.133 1 98.56 13 GLU B O 1
ATOM 728 N N . LYS B 1 14 ? 5.199 11.711 -3.141 1 98.56 14 LYS B N 1
ATOM 729 C CA . LYS B 1 14 ? 6.215 10.766 -3.607 1 98.56 14 LYS B CA 1
ATOM 730 C C . LYS B 1 14 ? 5.965 9.367 -3.057 1 98.56 14 LYS B C 1
ATOM 732 O O . LYS B 1 14 ? 6.074 8.383 -3.785 1 98.56 14 LYS B O 1
ATOM 737 N N . ALA B 1 15 ? 5.617 9.312 -1.833 1 98.56 15 ALA B N 1
ATOM 738 C CA . ALA B 1 15 ? 5.379 8.023 -1.189 1 98.56 15 ALA B CA 1
ATOM 739 C C . ALA B 1 15 ? 4.137 7.344 -1.758 1 98.56 15 ALA B C 1
ATOM 741 O O . ALA B 1 15 ? 4.117 6.125 -1.95 1 98.56 15 ALA B O 1
ATOM 742 N N . GLU B 1 16 ? 3.096 8.117 -2.016 1 98.62 16 GLU B N 1
ATOM 743 C CA . GLU B 1 16 ? 1.874 7.57 -2.6 1 98.62 16 GLU B CA 1
ATOM 744 C C . GLU B 1 16 ? 2.133 7.016 -3.998 1 98.62 16 GLU B C 1
ATOM 746 O O . GLU B 1 16 ? 1.581 5.977 -4.371 1 98.62 16 GLU B O 1
ATOM 751 N N . LYS B 1 17 ? 2.93 7.703 -4.758 1 98.56 17 LYS B N 1
ATOM 752 C CA . LYS B 1 17 ? 3.291 7.223 -6.086 1 98.56 17 LYS B CA 1
ATOM 753 C C . LYS B 1 17 ? 4.074 5.914 -6.004 1 98.56 17 LYS B C 1
ATOM 755 O O . LYS B 1 17 ? 3.818 4.984 -6.773 1 98.56 17 LYS B O 1
ATOM 760 N N . LYS B 1 18 ? 5.031 5.891 -5.066 1 98.5 18 LYS B N 1
ATOM 761 C CA . LYS B 1 18 ? 5.805 4.668 -4.871 1 98.5 18 LYS B CA 1
ATOM 762 C C . LYS B 1 18 ? 4.898 3.504 -4.469 1 98.5 18 LYS B C 1
ATOM 764 O O . LYS B 1 18 ? 5.066 2.385 -4.957 1 98.5 18 LYS B O 1
ATOM 769 N N . LYS B 1 19 ? 4.051 3.746 -3.596 1 98.38 19 LYS B N 1
ATOM 770 C CA . LYS B 1 19 ? 3.078 2.738 -3.18 1 98.38 19 LYS B CA 1
ATOM 771 C C . LYS B 1 19 ? 2.291 2.207 -4.375 1 98.38 19 LYS B C 1
ATOM 773 O O . LYS B 1 19 ? 2.141 0.995 -4.535 1 98.38 19 LYS B O 1
ATOM 778 N N . SER B 1 20 ? 1.803 3.125 -5.195 1 98.44 20 SER B N 1
ATOM 779 C CA . SER B 1 20 ? 1.021 2.752 -6.371 1 98.44 20 SER B CA 1
ATOM 780 C C . SER B 1 20 ? 1.839 1.897 -7.332 1 98.44 20 SER B C 1
ATOM 782 O O . SER B 1 20 ? 1.329 0.928 -7.898 1 98.44 20 SER B O 1
ATOM 784 N N . GLU B 1 21 ? 3.062 2.25 -7.512 1 98.31 21 GLU B N 1
ATOM 785 C CA . GLU B 1 21 ? 3.953 1.487 -8.383 1 98.31 21 GLU B CA 1
ATOM 786 C C . GLU B 1 21 ? 4.16 0.069 -7.859 1 98.31 21 GLU B C 1
ATOM 788 O O . GLU B 1 21 ? 4.121 -0.894 -8.625 1 98.31 21 GLU B O 1
ATOM 793 N N . ILE B 1 22 ? 4.289 -0.018 -6.559 1 98.44 22 ILE B N 1
ATOM 794 C CA . ILE B 1 22 ? 4.512 -1.32 -5.938 1 98.44 22 ILE B CA 1
ATOM 795 C C . ILE B 1 22 ? 3.242 -2.164 -6.039 1 98.44 22 ILE B C 1
ATOM 797 O O . ILE B 1 22 ? 3.309 -3.369 -6.293 1 98.44 22 ILE B O 1
ATOM 801 N N . GLU B 1 23 ? 2.1 -1.547 -5.887 1 98 23 GLU B N 1
ATOM 802 C CA . GLU B 1 23 ? 0.82 -2.23 -6.043 1 98 23 GLU B CA 1
ATOM 803 C C . GLU B 1 23 ? 0.659 -2.779 -7.457 1 98 23 GLU B C 1
ATOM 805 O O . GLU B 1 23 ? 0.162 -3.891 -7.645 1 98 23 GLU B O 1
ATOM 810 N N . GLY B 1 24 ? 1.084 -2.027 -8.461 1 98.56 24 GLY B N 1
ATOM 811 C CA . GLY B 1 24 ? 1.077 -2.512 -9.836 1 98.56 24 GLY B CA 1
ATOM 812 C C . GLY B 1 24 ? 2.014 -3.684 -10.055 1 98.56 24 GLY B C 1
ATOM 813 O O . GLY B 1 24 ? 1.656 -4.652 -10.734 1 98.56 24 GLY B O 1
ATOM 814 N N . GLN B 1 25 ? 3.197 -3.613 -9.477 1 98.62 25 GLN B N 1
ATOM 815 C CA . GLN B 1 25 ? 4.156 -4.711 -9.562 1 98.62 25 GLN B CA 1
ATOM 816 C C . GLN B 1 25 ? 3.6 -5.977 -8.914 1 98.62 25 GLN B C 1
ATOM 818 O O . GLN B 1 25 ? 3.756 -7.074 -9.453 1 98.62 25 GLN B O 1
ATOM 823 N N . LEU B 1 26 ? 2.945 -5.805 -7.77 1 98.69 26 LEU B N 1
ATOM 824 C CA . LEU B 1 26 ? 2.355 -6.93 -7.051 1 98.69 26 LEU B CA 1
ATOM 825 C C . LEU B 1 26 ? 1.277 -7.605 -7.891 1 98.69 26 LEU B C 1
ATOM 827 O O . LEU B 1 26 ? 1.206 -8.836 -7.945 1 98.69 26 LEU B O 1
ATOM 831 N N . LYS B 1 27 ? 0.485 -6.82 -8.539 1 98.81 27 LYS B N 1
ATOM 832 C CA . LYS B 1 27 ? -0.55 -7.375 -9.406 1 98.81 27 LYS B CA 1
ATOM 833 C C . LYS B 1 27 ? 0.061 -8.227 -10.516 1 98.81 27 LYS B C 1
ATOM 835 O O . LYS B 1 27 ? -0.401 -9.344 -10.773 1 98.81 27 LYS B O 1
ATOM 840 N N . GLU B 1 28 ? 1.055 -7.715 -11.164 1 98.81 28 GLU B N 1
ATOM 841 C CA . GLU B 1 28 ? 1.731 -8.445 -12.242 1 98.81 28 GLU B CA 1
ATOM 842 C C . GLU B 1 28 ? 2.338 -9.742 -11.727 1 98.81 28 GLU B C 1
ATOM 844 O O . GLU B 1 28 ? 2.258 -10.781 -12.391 1 98.81 28 GLU B O 1
ATOM 849 N N . LEU B 1 29 ? 2.883 -9.664 -10.578 1 98.75 29 LEU B N 1
ATOM 850 C CA . LEU B 1 29 ? 3.521 -10.836 -9.984 1 98.75 29 LEU B CA 1
ATOM 851 C C . LEU B 1 29 ? 2.488 -11.898 -9.641 1 98.75 29 LEU B C 1
ATOM 853 O O . LEU B 1 29 ? 2.715 -13.086 -9.867 1 98.75 29 LEU B O 1
ATOM 857 N N . TYR B 1 30 ? 1.393 -11.539 -9.141 1 98.81 30 TYR B N 1
ATOM 858 C CA . TYR B 1 30 ? 0.327 -12.484 -8.836 1 98.81 30 TYR B CA 1
ATOM 859 C C . TYR B 1 30 ? -0.22 -13.125 -10.102 1 98.81 30 TYR B C 1
ATOM 861 O O . TYR B 1 30 ? -0.549 -14.312 -10.117 1 98.81 30 TYR B O 1
ATOM 869 N N . ASP B 1 31 ? -0.344 -12.336 -11.195 1 98.69 31 ASP B N 1
ATOM 870 C CA . ASP B 1 31 ? -0.749 -12.891 -12.484 1 98.69 31 ASP B CA 1
ATOM 871 C C . ASP B 1 31 ? 0.236 -13.953 -12.953 1 98.69 31 ASP B C 1
ATOM 873 O O . ASP B 1 31 ? -0.172 -15.031 -13.398 1 98.69 31 ASP B O 1
ATOM 877 N N . LYS B 1 32 ? 1.504 -13.633 -12.844 1 98.56 32 LYS B N 1
ATOM 878 C CA . LYS B 1 32 ? 2.547 -14.578 -13.234 1 98.56 32 LYS B CA 1
ATOM 879 C C . LYS B 1 32 ? 2.508 -15.828 -12.367 1 98.56 32 LYS B C 1
ATOM 881 O O . LYS B 1 32 ? 2.645 -16.953 -12.875 1 98.56 32 LYS B O 1
ATOM 886 N N . LYS B 1 33 ? 2.318 -15.641 -11.094 1 98.62 33 LYS B N 1
ATOM 887 C CA . LYS B 1 33 ? 2.168 -16.766 -10.172 1 98.62 33 LYS B CA 1
ATOM 888 C C . LYS B 1 33 ? 1.048 -17.688 -10.625 1 98.62 33 LYS B C 1
ATOM 890 O O . LYS B 1 33 ? 1.239 -18.906 -10.695 1 98.62 33 LYS B O 1
ATOM 895 N N . THR B 1 34 ? -0.103 -17.125 -10.922 1 98.75 34 THR B N 1
ATOM 896 C CA . THR B 1 34 ? -1.27 -17.906 -11.336 1 98.75 34 THR B CA 1
ATOM 897 C C . THR B 1 34 ? -0.998 -18.641 -12.641 1 98.75 34 THR B C 1
ATOM 899 O O . THR B 1 34 ? -1.352 -19.812 -12.789 1 98.75 34 THR B O 1
ATOM 902 N N . GLU B 1 35 ? -0.389 -17.969 -13.555 1 98.44 35 GLU B N 1
ATOM 903 C CA . GLU B 1 35 ? -0.055 -18.562 -14.836 1 98.44 35 GLU B CA 1
ATOM 904 C C . GLU B 1 35 ? 0.856 -19.781 -14.656 1 98.44 35 GLU B C 1
ATOM 906 O O . GLU B 1 35 ? 0.628 -20.828 -15.258 1 98.44 35 GLU B O 1
ATOM 911 N N . LEU B 1 36 ? 1.838 -19.609 -13.859 1 98.19 36 LEU B N 1
ATOM 912 C CA . LEU B 1 36 ? 2.787 -20.688 -13.625 1 98.19 36 LEU B CA 1
ATOM 913 C C . LEU B 1 36 ? 2.113 -21.859 -12.906 1 98.19 36 LEU B C 1
ATOM 915 O O . LEU B 1 36 ? 2.398 -23.016 -13.195 1 98.19 36 LEU B O 1
ATOM 919 N N . GLU B 1 37 ? 1.244 -21.531 -11.945 1 98.12 37 GLU B N 1
ATOM 920 C CA . GLU B 1 37 ? 0.478 -22.562 -11.266 1 98.12 37 GLU B CA 1
ATOM 921 C C . GLU B 1 37 ? -0.391 -23.344 -12.25 1 98.12 37 GLU B C 1
ATOM 923 O O . GLU B 1 37 ? -0.427 -24.578 -12.211 1 98.12 37 GLU B O 1
ATOM 928 N N . ASN B 1 38 ? -0.999 -22.688 -13.203 1 98.12 38 ASN B N 1
ATOM 929 C CA . ASN B 1 38 ? -1.847 -23.328 -14.203 1 98.12 38 ASN B CA 1
ATOM 930 C C . ASN B 1 38 ? -1.03 -24.188 -15.156 1 98.12 38 ASN B C 1
ATOM 932 O O . ASN B 1 38 ? -1.459 -25.281 -15.531 1 98.12 38 ASN B O 1
ATOM 936 N N . LEU B 1 39 ? 0.089 -23.703 -15.469 1 97.88 39 LEU B N 1
ATOM 937 C CA . LEU B 1 39 ? 0.979 -24.469 -16.344 1 97.88 39 LEU B CA 1
ATOM 938 C C . LEU B 1 39 ? 1.45 -25.75 -15.664 1 97.88 39 LEU B C 1
ATOM 940 O O . LEU B 1 39 ? 1.527 -26.797 -16.297 1 97.88 39 LEU B O 1
ATOM 944 N N . GLU B 1 40 ? 1.78 -25.656 -14.398 1 96.56 40 GLU B N 1
ATOM 945 C CA . GLU B 1 40 ? 2.195 -26.828 -13.641 1 96.56 40 GLU B CA 1
ATOM 946 C C . GLU B 1 40 ? 1.077 -27.875 -13.578 1 96.56 40 GLU B C 1
ATOM 948 O O . GLU B 1 40 ? 1.329 -29.078 -13.711 1 96.56 40 GLU B O 1
ATOM 953 N N . ILE B 1 41 ? -0.09 -27.406 -13.375 1 98.25 41 ILE B N 1
ATOM 954 C CA . ILE B 1 41 ? -1.246 -28.297 -13.336 1 98.25 41 ILE B CA 1
ATOM 955 C C . ILE B 1 41 ? -1.425 -28.969 -14.695 1 98.25 41 ILE B C 1
ATOM 957 O O . ILE B 1 41 ? -1.615 -30.172 -14.773 1 98.25 41 ILE B O 1
ATOM 961 N N . ILE B 1 42 ? -1.327 -28.25 -15.742 1 97.81 42 ILE B N 1
ATOM 962 C CA . ILE B 1 42 ? -1.491 -28.766 -17.094 1 97.81 42 ILE B CA 1
ATOM 963 C C . ILE B 1 42 ? -0.433 -29.828 -17.375 1 97.81 42 ILE B C 1
ATOM 965 O O . ILE B 1 42 ? -0.75 -30.922 -17.859 1 97.81 42 ILE B O 1
ATOM 969 N N . ASN B 1 43 ? 0.748 -29.578 -17.016 1 96.88 43 ASN B N 1
ATOM 970 C CA . ASN B 1 43 ? 1.844 -30.516 -17.25 1 96.88 43 ASN B CA 1
ATOM 971 C C . ASN B 1 43 ? 1.666 -31.797 -16.438 1 96.88 43 ASN B C 1
ATOM 973 O O . ASN B 1 43 ? 1.952 -32.875 -16.922 1 96.88 43 ASN B O 1
ATOM 977 N N . THR B 1 44 ? 1.186 -31.578 -15.203 1 96.62 44 THR B N 1
ATOM 978 C CA . THR B 1 44 ? 0.945 -32.719 -14.336 1 96.62 44 THR B CA 1
ATOM 979 C C . THR B 1 44 ? -0.147 -33.625 -14.914 1 96.62 44 THR B C 1
ATOM 981 O O . THR B 1 44 ? 0.024 -34.844 -15 1 96.62 44 THR B O 1
ATOM 984 N N . VAL B 1 45 ? -1.156 -33 -15.312 1 97.81 45 VAL B N 1
ATOM 985 C CA . VAL B 1 45 ? -2.279 -33.719 -15.875 1 97.81 45 VAL B CA 1
ATOM 986 C C . VAL B 1 45 ? -1.84 -34.438 -17.156 1 97.81 45 VAL B C 1
ATOM 988 O O . VAL B 1 45 ? -2.15 -35.625 -17.359 1 97.81 45 VAL B O 1
ATOM 991 N N . ARG B 1 46 ? -1.173 -33.844 -18.016 1 97.62 46 ARG B N 1
ATOM 992 C CA . ARG B 1 46 ? -0.665 -34.438 -19.25 1 97.62 46 ARG B CA 1
ATOM 993 C C . ARG B 1 46 ? 0.214 -35.625 -18.953 1 97.62 46 ARG B C 1
ATOM 995 O O . ARG B 1 46 ? 0.109 -36.656 -19.625 1 97.62 46 ARG B O 1
ATOM 1002 N N . SER B 1 47 ? 0.987 -35.531 -17.938 1 96.56 47 SER B N 1
ATOM 1003 C CA . SER B 1 47 ? 1.865 -36.625 -17.531 1 96.56 47 SER B CA 1
ATOM 1004 C C . SER B 1 47 ? 1.064 -37.812 -17.016 1 96.56 47 SER B C 1
ATOM 1006 O O . SER B 1 47 ? 1.396 -38.969 -17.312 1 96.56 47 SER B O 1
ATOM 1008 N N . MET B 1 48 ? 0.062 -37.562 -16.375 1 95.75 48 MET B N 1
ATOM 1009 C CA . MET B 1 48 ? -0.796 -38.594 -15.836 1 95.75 48 MET B CA 1
ATOM 1010 C C . MET B 1 48 ? -1.521 -39.344 -16.969 1 95.75 48 MET B C 1
ATOM 1012 O O . MET B 1 48 ? -1.646 -40.562 -16.938 1 95.75 48 MET B O 1
ATOM 1016 N N . VAL B 1 49 ? -1.932 -38.594 -17.891 1 95.75 49 VAL B N 1
ATOM 1017 C CA . VAL B 1 49 ? -2.617 -39.188 -19.031 1 95.75 49 VAL B CA 1
ATOM 1018 C C . VAL B 1 49 ? -1.646 -40.062 -19.828 1 95.75 49 VAL B C 1
ATOM 1020 O O . VAL B 1 49 ? -1.992 -41.156 -20.234 1 95.75 49 VAL B O 1
ATOM 1023 N N . MET B 1 50 ? -0.459 -39.625 -20.016 1 94.12 50 MET B N 1
ATOM 1024 C CA . MET B 1 50 ? 0.55 -40.406 -20.734 1 94.12 50 MET B CA 1
ATOM 1025 C C . MET B 1 50 ? 0.866 -41.719 -19.984 1 94.12 50 MET B C 1
ATOM 1027 O O . MET B 1 50 ? 1.02 -42.75 -20.594 1 94.12 50 MET B O 1
ATOM 1031 N N . ASP B 1 51 ? 0.919 -41.531 -18.688 1 93.88 51 ASP B N 1
ATOM 1032 C CA . ASP B 1 51 ? 1.193 -42.688 -17.844 1 93.88 51 ASP B CA 1
ATOM 1033 C C . ASP B 1 51 ? 0.053 -43.688 -17.922 1 93.88 51 ASP B C 1
ATOM 1035 O O . ASP B 1 51 ? 0.292 -44.906 -17.984 1 93.88 51 ASP B O 1
ATOM 1039 N N . LYS B 1 52 ? -1.046 -43.219 -17.922 1 95 52 LYS B N 1
ATOM 1040 C CA . LYS B 1 52 ? -2.215 -44.094 -18.062 1 95 52 LYS B CA 1
ATOM 1041 C C . LYS B 1 52 ? -2.17 -44.875 -19.375 1 95 52 LYS B C 1
ATOM 1043 O O . LYS B 1 52 ? -2.443 -46.062 -19.406 1 95 52 LYS B O 1
ATOM 1048 N N . ASP B 1 53 ? -1.817 -44.25 -20.375 1 90.19 53 ASP B N 1
ATOM 1049 C CA . ASP B 1 53 ? -1.708 -44.875 -21.688 1 90.19 53 ASP B CA 1
ATOM 1050 C C . ASP B 1 53 ? -0.669 -46 -21.688 1 90.19 53 ASP B C 1
ATOM 1052 O O . ASP B 1 53 ? -0.871 -47.062 -22.297 1 90.19 53 ASP B O 1
ATOM 1056 N N . GLN B 1 54 ? 0.409 -45.688 -20.938 1 92.06 54 GLN B N 1
ATOM 1057 C CA . GLN B 1 54 ? 1.463 -46.688 -20.797 1 92.06 54 GLN B CA 1
ATOM 1058 C C . GLN B 1 54 ? 0.968 -47.906 -20.016 1 92.06 54 GLN B C 1
ATOM 1060 O O . GLN B 1 54 ? 1.265 -49.031 -20.391 1 92.06 54 GLN B O 1
ATOM 1065 N N . ILE B 1 55 ? 0.214 -47.688 -18.984 1 91.75 55 ILE B N 1
ATOM 1066 C CA . ILE B 1 55 ? -0.356 -48.75 -18.172 1 91.75 55 ILE B CA 1
ATOM 1067 C C . ILE B 1 55 ? -1.344 -49.562 -19 1 91.75 55 ILE B C 1
ATOM 1069 O O . ILE B 1 55 ? -1.288 -50.812 -19.031 1 91.75 55 ILE B O 1
ATOM 1073 N N . MET B 1 56 ? -2.199 -48.969 -19.797 1 93.19 56 MET B N 1
ATOM 1074 C CA . MET B 1 56 ? -3.182 -49.625 -20.656 1 93.19 56 MET B CA 1
ATOM 1075 C C . MET B 1 56 ? -2.496 -50.438 -21.75 1 93.19 56 MET B C 1
ATOM 1077 O O . MET B 1 56 ? -2.922 -51.531 -22.062 1 93.19 56 MET B O 1
ATOM 1081 N N . ALA B 1 57 ? -1.391 -49.875 -22.281 1 88.69 57 ALA B N 1
ATOM 1082 C CA . ALA B 1 57 ? -0.632 -50.594 -23.328 1 88.69 57 ALA B CA 1
ATOM 1083 C C . ALA B 1 57 ? 0.024 -51.844 -22.766 1 88.69 57 ALA B C 1
ATOM 1085 O O . ALA B 1 57 ? 0.021 -52.906 -23.422 1 88.69 57 ALA B O 1
ATOM 1086 N N . PHE B 1 58 ? 0.485 -51.719 -21.547 1 91.88 58 PHE B N 1
ATOM 1087 C CA . PHE B 1 58 ? 1.116 -52.844 -20.875 1 91.88 58 PHE B CA 1
ATOM 1088 C C . PHE B 1 58 ? 0.103 -53.938 -20.609 1 91.88 58 PHE B C 1
ATOM 1090 O O . PHE B 1 58 ? 0.351 -55.125 -20.922 1 91.88 58 PHE B O 1
ATOM 1097 N N . LEU B 1 59 ? -1 -53.719 -20.125 1 90.06 59 LEU B N 1
ATOM 1098 C CA . LEU B 1 59 ? -2.053 -54.688 -19.828 1 90.06 59 LEU B CA 1
ATOM 1099 C C . LEU B 1 59 ? -2.547 -55.375 -21.109 1 90.06 59 LEU B C 1
ATOM 1101 O O . LEU B 1 59 ? -2.777 -56.562 -21.125 1 90.06 59 LEU B O 1
ATOM 1105 N N . SER B 1 60 ? -2.689 -54.594 -22.156 1 91.88 60 SER B N 1
ATOM 1106 C CA . SER B 1 60 ? -3.111 -55.156 -23.438 1 91.88 60 SER B CA 1
ATOM 1107 C C . SER B 1 60 ? -2.09 -56.156 -23.984 1 91.88 60 SER B C 1
ATOM 1109 O O . SER B 1 60 ? -2.461 -57.156 -24.562 1 91.88 60 SER B O 1
ATOM 1111 N N . SER B 1 61 ? -0.868 -55.969 -23.719 1 90.19 61 SER B N 1
ATOM 1112 C CA . SER B 1 61 ? 0.199 -56.844 -24.172 1 90.19 61 SER B CA 1
ATOM 1113 C C . SER B 1 61 ? 0.228 -58.125 -23.359 1 90.19 61 SER B C 1
ATOM 1115 O O . SER B 1 61 ? 0.575 -59.188 -23.891 1 90.19 61 SER B O 1
ATOM 1117 N N . MET B 1 62 ? -0.223 -58.156 -22.156 1 85.56 62 MET B N 1
ATOM 1118 C CA . MET B 1 62 ? -0.26 -59.344 -21.297 1 85.56 62 MET B CA 1
ATOM 1119 C C . MET B 1 62 ? -1.466 -60.219 -21.609 1 85.56 62 MET B C 1
ATOM 1121 O O . MET B 1 62 ? -1.364 -61.438 -21.594 1 85.56 62 MET B O 1
ATOM 1125 N N . LYS B 1 63 ? -2.57 -59.656 -21.828 1 82.44 63 LYS B N 1
ATOM 1126 C CA . LYS B 1 63 ? -3.773 -60.406 -22.172 1 82.44 63 LYS B CA 1
ATOM 1127 C C . LYS B 1 63 ? -3.607 -61.094 -23.516 1 82.44 63 LYS B C 1
ATOM 1129 O O . LYS B 1 63 ? -4.148 -62.188 -23.734 1 82.44 63 LYS B O 1
ATOM 1134 N N . GLY B 1 64 ? -2.973 -60.562 -24.484 1 69.31 64 GLY B N 1
ATOM 1135 C CA . GLY B 1 64 ? -2.711 -61.188 -25.766 1 69.31 64 GLY B CA 1
ATOM 1136 C C . GLY B 1 64 ? -1.791 -62.375 -25.656 1 69.31 64 GLY B C 1
ATOM 1137 O O . GLY B 1 64 ? -1.75 -63.219 -26.562 1 69.31 64 GLY B O 1
ATOM 1138 N N . GLY B 1 65 ? -1.066 -62.781 -24.625 1 62.5 65 GLY B N 1
ATOM 1139 C CA . GLY B 1 65 ? -0.229 -63.938 -24.422 1 62.5 65 GLY B CA 1
ATOM 1140 C C . GLY B 1 65 ? -0.974 -65.125 -23.797 1 62.5 65 GLY B C 1
ATOM 1141 O O . GLY B 1 65 ? -0.46 -66.25 -23.75 1 62.5 65 GLY B O 1
ATOM 1142 N N . THR B 1 66 ? -2.072 -65.125 -23.016 1 57.44 66 THR B N 1
ATOM 1143 C CA . THR B 1 66 ? -2.789 -66.188 -22.422 1 57.44 66 THR B CA 1
ATOM 1144 C C . THR B 1 66 ? -3.902 -66.688 -23.344 1 57.44 66 THR B C 1
ATOM 1146 O O . THR B 1 66 ? -4.848 -65.938 -23.625 1 57.44 66 THR B O 1
ATOM 1149 N N . LYS B 1 67 ? -3.674 -67.688 -24.375 1 55.28 67 LYS B N 1
ATOM 1150 C CA . LYS B 1 67 ? -4.66 -68.5 -25.047 1 55.28 67 LYS B CA 1
ATOM 1151 C C . LYS B 1 67 ? -5.637 -69.125 -24.047 1 55.28 67 LYS B C 1
ATOM 1153 O O . LYS B 1 67 ? -5.23 -69.812 -23.125 1 55.28 67 LYS B O 1
ATOM 1158 N N . PRO B 1 68 ? -6.809 -68.688 -23.828 1 52.72 68 PRO B N 1
ATOM 1159 C CA . PRO B 1 68 ? -7.715 -69.562 -23.078 1 52.72 68 PRO B CA 1
ATOM 1160 C C . PRO B 1 68 ? -7.699 -71 -23.594 1 52.72 68 PRO B C 1
ATOM 1162 O O . PRO B 1 68 ? -7.711 -71.188 -24.812 1 52.72 68 PRO B O 1
ATOM 1165 N N . ALA B 1 69 ? -7.086 -71.938 -22.969 1 49.12 69 ALA B N 1
ATOM 1166 C CA . ALA B 1 69 ? -7.457 -73.375 -23.234 1 49.12 69 ALA B CA 1
ATOM 1167 C C . ALA B 1 69 ? -8.977 -73.5 -23.266 1 49.12 69 ALA B C 1
ATOM 1169 O O . ALA B 1 69 ? -9.656 -73.25 -22.266 1 49.12 69 ALA B O 1
ATOM 1170 N N . GLU B 1 70 ? -9.648 -73.125 -24.25 1 45.78 70 GLU B N 1
ATOM 1171 C CA . GLU B 1 70 ? -11.031 -73.5 -24.5 1 45.78 70 GLU B CA 1
ATOM 1172 C C . GLU B 1 70 ? -11.219 -75 -24.25 1 45.78 70 GLU B C 1
ATOM 1174 O O . GLU B 1 70 ? -10.789 -75.812 -25.062 1 45.78 70 GLU B O 1
ATOM 1179 N N . ASN B 1 71 ? -10.727 -75.688 -23.219 1 43.09 71 ASN B N 1
ATOM 1180 C CA . ASN B 1 71 ? -11.32 -77 -22.953 1 43.09 71 ASN B CA 1
ATOM 1181 C C . ASN B 1 71 ? -12.844 -76.938 -22.844 1 43.09 71 ASN B C 1
ATOM 1183 O O . ASN B 1 71 ? -13.375 -76.375 -21.875 1 43.09 71 ASN B O 1
ATOM 1187 N N . THR B 1 72 ? -13.539 -76.562 -23.875 1 41 72 THR B N 1
ATOM 1188 C CA . THR B 1 72 ? -14.969 -76.812 -24.094 1 41 72 THR B CA 1
ATOM 1189 C C . THR B 1 72 ? -15.344 -78.25 -23.844 1 41 72 THR B C 1
ATOM 1191 O O . THR B 1 72 ? -15.156 -79.062 -24.719 1 41 72 THR B O 1
ATOM 1194 N N . GLU B 1 73 ? -14.781 -79 -22.953 1 42.81 73 GLU B N 1
ATOM 1195 C CA . GLU B 1 73 ? -15.508 -80.25 -22.719 1 42.81 73 GLU B CA 1
ATOM 1196 C C . GLU B 1 73 ? -16.969 -80 -22.359 1 42.81 73 GLU B C 1
ATOM 1198 O O . GLU B 1 73 ? -17.25 -79.375 -21.344 1 42.81 73 GLU B O 1
ATOM 1203 N N . VAL B 1 74 ? -17.672 -79.5 -23.297 1 42.84 74 VAL B N 1
ATOM 1204 C CA . VAL B 1 74 ? -19.125 -79.625 -23.297 1 42.84 74 VAL B CA 1
ATOM 1205 C C . VAL B 1 74 ? -19.531 -81.062 -22.906 1 42.84 74 VAL B C 1
ATOM 1207 O O . VAL B 1 74 ? -19.109 -82 -23.547 1 42.84 74 VAL B O 1
ATOM 1210 N N . ILE B 1 75 ? -19.453 -81.438 -21.688 1 41.72 75 ILE B N 1
ATOM 1211 C CA . ILE B 1 75 ? -20.141 -82.625 -21.219 1 41.72 75 ILE B CA 1
ATOM 1212 C C . ILE B 1 75 ? -21.562 -82.688 -21.781 1 41.72 75 ILE B C 1
ATOM 1214 O O . ILE B 1 75 ? -22.359 -81.75 -21.531 1 41.72 75 ILE B O 1
ATOM 1218 N N . ASP B 1 76 ? -21.75 -83.188 -23.047 1 40.34 76 ASP B N 1
ATOM 1219 C CA . ASP B 1 76 ? -23 -83.75 -23.594 1 40.34 76 ASP B CA 1
ATOM 1220 C C . ASP B 1 76 ? -23.641 -84.688 -22.625 1 40.34 76 ASP B C 1
ATOM 1222 O O . ASP B 1 76 ? -23.047 -85.688 -22.25 1 40.34 76 ASP B O 1
ATOM 1226 N N . ASN B 1 77 ? -24.188 -84.375 -21.562 1 39.5 77 ASN B N 1
ATOM 1227 C CA . ASN B 1 77 ? -25.188 -85.188 -20.891 1 39.5 77 ASN B CA 1
ATOM 1228 C C . ASN B 1 77 ? -26.25 -85.688 -21.875 1 39.5 77 ASN B C 1
ATOM 1230 O O . ASN B 1 77 ? -27.031 -84.938 -22.406 1 39.5 77 ASN B O 1
ATOM 1234 N N . ALA B 1 78 ? -25.656 -86.438 -22.984 1 29.09 78 ALA B N 1
ATOM 1235 C CA . ALA B 1 78 ? -26.453 -87.562 -23.438 1 29.09 78 ALA B CA 1
ATOM 1236 C C . ALA B 1 78 ? -26.25 -88.75 -22.531 1 29.09 78 ALA B C 1
ATOM 1238 O O . ALA B 1 78 ? -25.188 -88.938 -21.906 1 29.09 78 ALA B O 1
#

Radius of gyration: 45.74 Å; Cα contacts (8 Å, |Δi|>4): 39; chains: 2; bounding box: 52×159×65 Å